Protein AF-I4Z7J3-F1 (afdb_monomer_lite)

pLDDT: mean 84.14, std 10.21, range [55.69, 96.38]

Sequence (77 aa):
MKKKVYRVRTQYVFEGVFDVVAESKEDARQKVLQHCGLVMGGSIHSTLPDDEINWAFDRHPYKRIDRIMKVQKYPPK

Foldseek 3Di:
DDDDDDDDDDDDDDDDDDDDDAPDLVRVVCCCVPPNFDFPPDDPDDPDDPVRDDDDDDRGDDDDDDDDDDDPDDDDD

Organism: NCBI:txid868129

Radius of gyration: 19.09 Å; chains: 1; bounding box: 43×25×56 Å

Structure (mmCIF, N/CA/C/O backbone):
data_AF-I4Z7J3-F1
#
_entry.id   AF-I4Z7J3-F1
#
loop_
_atom_site.group_PDB
_atom_site.id
_atom_site.type_symbol
_atom_site.label_atom_id
_atom_site.label_alt_id
_atom_site.label_comp_id
_atom_site.label_asym_id
_atom_site.label_entity_id
_atom_site.label_seq_id
_atom_site.pdbx_PDB_ins_code
_atom_site.Cartn_x
_atom_site.Cartn_y
_atom_site.Cartn_z
_atom_site.occupancy
_atom_site.B_iso_or_equiv
_atom_site.auth_seq_id
_atom_site.auth_comp_id
_atom_site.auth_asym_id
_atom_site.auth_atom_id
_atom_site.pdbx_PDB_model_num
ATOM 1 N N . MET A 1 1 ? -19.144 -0.602 35.306 1.00 74.31 1 MET A N 1
ATOM 2 C CA . MET A 1 1 ? -18.740 0.748 34.837 1.00 74.31 1 MET A CA 1
ATOM 3 C C . MET A 1 1 ? -19.364 1.000 33.468 1.00 74.31 1 MET A C 1
ATOM 5 O O . MET A 1 1 ? -19.485 0.046 32.712 1.00 74.31 1 MET A O 1
ATOM 9 N N . LYS A 1 2 ? -19.790 2.230 33.142 1.00 85.25 2 LYS A N 1
ATOM 10 C CA . LYS A 1 2 ? -20.312 2.544 31.796 1.00 85.25 2 LYS A CA 1
ATOM 11 C C . LYS A 1 2 ? -19.153 2.561 30.788 1.00 85.25 2 LYS A C 1
ATOM 13 O O . LYS A 1 2 ? -18.160 3.242 31.041 1.00 85.25 2 LYS A O 1
ATOM 18 N N . LYS A 1 3 ? -19.278 1.824 29.676 1.00 85.81 3 LYS A N 1
ATOM 19 C CA . LYS A 1 3 ? -18.321 1.890 28.556 1.00 85.81 3 LYS A CA 1
ATOM 20 C C . LYS A 1 3 ? -18.350 3.305 27.948 1.00 85.81 3 LYS A C 1
ATOM 22 O O . LYS A 1 3 ? -19.395 3.956 27.940 1.00 85.81 3 LYS A O 1
ATOM 27 N N . LYS A 1 4 ? -17.202 3.787 27.467 1.00 91.94 4 LYS A N 1
ATOM 28 C CA . LYS A 1 4 ? -17.060 5.051 26.724 1.00 91.94 4 LYS A CA 1
ATOM 29 C C . LYS A 1 4 ? -16.573 4.728 25.314 1.00 91.94 4 LYS A C 1
ATOM 31 O O . LYS A 1 4 ? -15.739 3.843 25.155 1.00 91.94 4 LYS A O 1
ATOM 36 N N . VAL A 1 5 ? -17.082 5.447 24.317 1.00 88.81 5 VAL A N 1
ATOM 37 C CA . VAL A 1 5 ? -16.672 5.295 22.914 1.00 88.81 5 VAL A CA 1
ATOM 38 C C . VAL A 1 5 ? -15.597 6.328 22.596 1.00 88.81 5 VAL A C 1
ATOM 40 O O . VAL A 1 5 ? -15.757 7.507 22.914 1.00 88.81 5 VAL A O 1
ATOM 43 N N . TYR A 1 6 ? -14.519 5.892 21.951 1.00 93.12 6 TYR A N 1
ATOM 44 C CA . TYR A 1 6 ? -13.410 6.746 21.534 1.00 93.12 6 TYR A CA 1
ATOM 45 C C . TYR A 1 6 ? -13.170 6.590 20.036 1.00 93.12 6 TYR A C 1
ATOM 47 O O . TYR A 1 6 ? -13.177 5.478 19.514 1.00 93.12 6 TYR A O 1
ATOM 55 N N . ARG A 1 7 ? -12.919 7.703 19.340 1.00 91.00 7 ARG A N 1
ATOM 56 C CA . ARG A 1 7 ? -12.484 7.679 17.942 1.00 91.00 7 ARG A CA 1
ATOM 57 C C . ARG A 1 7 ? -10.967 7.764 17.890 1.00 91.00 7 ARG A C 1
ATOM 59 O O . ARG A 1 7 ? -10.397 8.807 18.201 1.00 91.00 7 ARG A O 1
ATOM 66 N N . VAL A 1 8 ? -10.330 6.685 17.454 1.00 90.44 8 VAL A N 1
ATOM 67 C CA . VAL A 1 8 ? -8.879 6.626 17.258 1.00 90.44 8 VAL A CA 1
ATOM 68 C C . VAL A 1 8 ? -8.590 6.737 15.764 1.00 90.44 8 VAL A C 1
ATOM 70 O O . VAL A 1 8 ? -9.143 5.988 14.961 1.00 90.44 8 VAL A O 1
ATOM 73 N N . ARG A 1 9 ? -7.765 7.711 15.367 1.00 89.06 9 ARG A N 1
ATOM 74 C CA . ARG A 1 9 ? -7.292 7.823 13.983 1.00 89.06 9 ARG A CA 1
ATOM 75 C C . ARG A 1 9 ? -6.097 6.888 13.817 1.00 89.06 9 ARG A C 1
ATOM 77 O O . ARG A 1 9 ? -5.054 7.134 14.413 1.00 89.06 9 ARG A O 1
ATOM 84 N N . THR A 1 10 ? -6.250 5.872 12.978 1.00 86.38 10 THR A N 1
ATOM 85 C CA . THR A 1 10 ? -5.219 4.857 12.725 1.00 86.38 10 THR A CA 1
ATOM 86 C C . THR A 1 10 ? -4.824 4.867 11.253 1.00 86.38 10 THR A C 1
ATOM 88 O O . THR A 1 10 ? -5.683 4.997 10.382 1.00 86.38 10 THR A O 1
ATOM 91 N N . GLN A 1 11 ? -3.527 4.724 10.975 1.00 85.75 11 GLN A N 1
ATOM 92 C CA . GLN A 1 11 ? -2.988 4.581 9.625 1.00 85.75 11 GLN A CA 1
ATOM 93 C C . GLN A 1 11 ? -2.148 3.306 9.553 1.00 85.75 11 GLN A C 1
ATOM 95 O O . GLN A 1 11 ? -1.193 3.153 10.309 1.00 85.75 11 GLN A O 1
ATOM 100 N N . TYR A 1 12 ? -2.483 2.420 8.618 1.00 80.75 12 TYR A N 1
ATOM 101 C CA . TYR A 1 12 ? -1.592 1.342 8.199 1.00 80.75 12 TYR A CA 1
ATOM 102 C C . TYR A 1 12 ? -0.756 1.844 7.022 1.00 80.75 12 TYR A C 1
ATOM 104 O O . TYR A 1 12 ? -1.308 2.346 6.041 1.00 80.75 12 TYR A O 1
ATOM 112 N N . VAL A 1 13 ? 0.569 1.760 7.134 1.00 81.94 13 VAL A N 1
ATOM 113 C CA . VAL A 1 13 ? 1.503 2.184 6.085 1.00 81.94 13 VAL A CA 1
ATOM 114 C C . VAL A 1 13 ? 2.119 0.938 5.465 1.00 81.94 13 VAL A C 1
ATOM 116 O O . VAL A 1 13 ? 2.725 0.136 6.167 1.00 81.94 13 VAL A O 1
ATOM 119 N N . PHE A 1 14 ? 1.956 0.793 4.153 1.00 79.50 14 PHE A N 1
ATOM 120 C CA . PHE A 1 14 ? 2.610 -0.242 3.361 1.00 79.50 14 PHE A CA 1
ATOM 121 C C . PHE A 1 14 ? 3.696 0.416 2.516 1.00 79.50 14 PHE A C 1
ATOM 123 O O . PHE 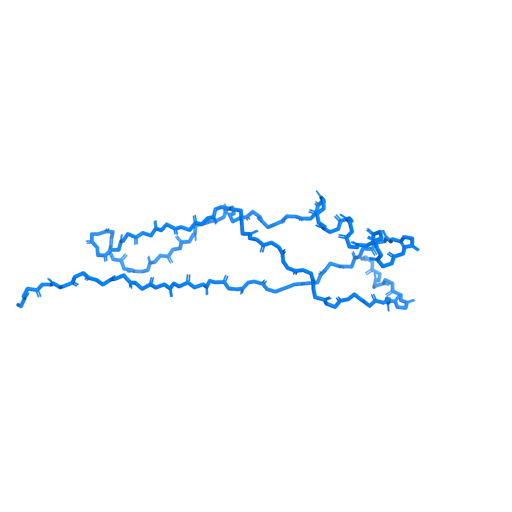A 1 14 ? 3.432 1.403 1.827 1.00 79.50 14 PHE A O 1
ATOM 130 N N . GLU A 1 15 ? 4.904 -0.132 2.569 1.00 85.50 15 GLU A N 1
ATOM 131 C CA . GLU A 1 15 ? 6.041 0.312 1.770 1.00 85.50 15 GLU A CA 1
ATOM 132 C C . GLU A 1 15 ? 6.533 -0.846 0.902 1.00 85.50 15 GLU A C 1
ATOM 134 O O . GLU A 1 15 ? 6.530 -2.004 1.320 1.00 85.50 15 GLU A O 1
ATOM 139 N N . GLY A 1 16 ? 6.921 -0.530 -0.328 1.00 87.69 16 GLY A N 1
ATOM 140 C CA . GLY A 1 16 ? 7.407 -1.500 -1.294 1.00 87.69 16 GLY A CA 1
ATOM 141 C C . GLY A 1 16 ? 8.096 -0.809 -2.460 1.00 87.69 16 GLY A C 1
ATOM 142 O O . GLY A 1 16 ? 7.993 0.407 -2.634 1.00 87.69 16 GLY A O 1
ATOM 143 N N . VAL A 1 17 ? 8.802 -1.600 -3.261 1.00 91.56 17 VAL A N 1
ATOM 144 C CA . VAL A 1 17 ? 9.547 -1.127 -4.429 1.00 91.56 17 VAL A CA 1
ATOM 145 C C . VAL A 1 17 ? 9.018 -1.841 -5.664 1.00 91.56 17 VAL A C 1
ATOM 147 O O . VAL A 1 17 ? 8.845 -3.058 -5.656 1.00 91.56 17 VAL A O 1
ATOM 150 N N . PHE A 1 18 ? 8.769 -1.078 -6.726 1.00 91.88 18 PHE A N 1
ATOM 151 C CA . PHE A 1 18 ? 8.547 -1.627 -8.057 1.00 91.88 18 PHE A CA 1
ATOM 152 C C . PHE A 1 18 ? 9.820 -1.450 -8.879 1.00 91.88 18 PHE A C 1
ATOM 154 O O . PHE A 1 18 ? 10.205 -0.318 -9.179 1.00 91.8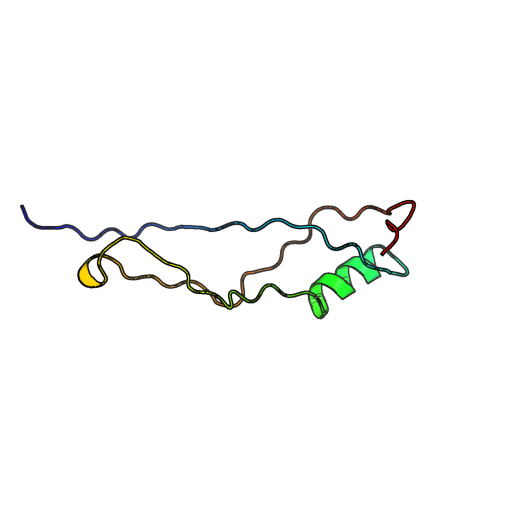8 18 PHE A O 1
ATOM 161 N N . ASP A 1 19 ? 10.428 -2.556 -9.294 1.00 93.44 19 ASP A N 1
ATOM 162 C CA . ASP A 1 19 ? 11.382 -2.527 -10.397 1.00 93.44 19 ASP A CA 1
ATOM 163 C C . ASP A 1 19 ? 10.588 -2.458 -11.705 1.00 93.44 19 ASP A C 1
ATOM 165 O O . ASP A 1 19 ? 9.814 -3.359 -12.031 1.00 93.44 19 ASP A O 1
ATOM 169 N N . VAL A 1 20 ? 10.732 -1.351 -12.441 1.00 93.25 20 VAL A N 1
ATOM 170 C CA . VAL A 1 20 ? 9.992 -1.090 -13.685 1.00 93.25 20 VAL A CA 1
ATOM 171 C C . VAL A 1 20 ? 10.945 -0.770 -14.828 1.00 93.25 20 VAL A C 1
ATOM 173 O O . VAL A 1 20 ? 11.926 -0.047 -14.661 1.00 93.25 20 VAL A O 1
ATOM 176 N N . VAL A 1 21 ? 10.665 -1.314 -16.014 1.00 94.31 21 VAL A N 1
ATOM 177 C CA . VAL A 1 21 ? 11.376 -0.942 -17.245 1.00 94.31 21 VAL A CA 1
ATOM 178 C C . VAL A 1 21 ? 10.781 0.361 -17.783 1.00 94.31 21 VAL A C 1
ATOM 180 O O . VAL A 1 21 ? 9.586 0.428 -18.092 1.00 94.31 21 VAL A O 1
ATOM 183 N N . ALA A 1 22 ? 11.607 1.400 -17.896 1.00 95.69 22 ALA A N 1
ATOM 184 C CA . ALA A 1 22 ? 11.184 2.738 -18.295 1.00 95.69 22 ALA A CA 1
ATOM 185 C C . ALA A 1 22 ? 12.266 3.491 -19.077 1.00 95.69 22 ALA A C 1
ATOM 187 O O . ALA A 1 22 ? 13.459 3.235 -18.900 1.00 95.69 22 ALA A O 1
ATOM 188 N N . GLU A 1 23 ? 11.837 4.429 -19.918 1.00 95.00 23 GLU A N 1
ATOM 189 C CA . GLU A 1 23 ? 12.720 5.260 -20.751 1.00 95.00 23 GLU A CA 1
ATOM 190 C C . GLU A 1 23 ? 13.371 6.401 -19.952 1.00 95.00 23 GLU A C 1
ATOM 192 O O . GLU A 1 23 ? 14.478 6.844 -20.259 1.00 95.00 23 GLU A O 1
ATOM 197 N N . SER A 1 24 ? 12.704 6.860 -18.891 1.00 95.31 24 SER A N 1
ATOM 198 C CA . SER A 1 24 ? 13.157 7.940 -18.009 1.00 95.31 24 SER A CA 1
ATOM 199 C C . SER A 1 24 ? 12.622 7.768 -16.582 1.00 95.31 24 SER A C 1
ATOM 201 O O . SER A 1 24 ? 11.801 6.889 -16.306 1.00 95.31 24 SER A O 1
ATOM 203 N N . LYS A 1 25 ? 13.080 8.615 -15.645 1.00 94.12 25 LYS A N 1
ATOM 204 C CA . LYS A 1 25 ? 12.530 8.643 -14.277 1.00 94.12 25 LYS A CA 1
ATOM 205 C C . LYS A 1 25 ? 11.066 9.080 -14.282 1.00 94.12 25 LYS A C 1
ATOM 207 O O . LYS A 1 25 ? 10.268 8.556 -13.509 1.00 94.12 25 LYS A O 1
ATOM 212 N N . GLU A 1 26 ? 10.720 10.016 -15.156 1.00 96.00 26 GLU A N 1
ATOM 213 C CA . GLU A 1 26 ? 9.364 10.520 -15.338 1.00 96.00 26 GLU A CA 1
ATOM 214 C C . GLU A 1 26 ? 8.452 9.434 -15.920 1.00 96.00 26 GLU A C 1
ATOM 216 O O . GLU A 1 26 ? 7.358 9.238 -15.393 1.00 96.00 26 GLU 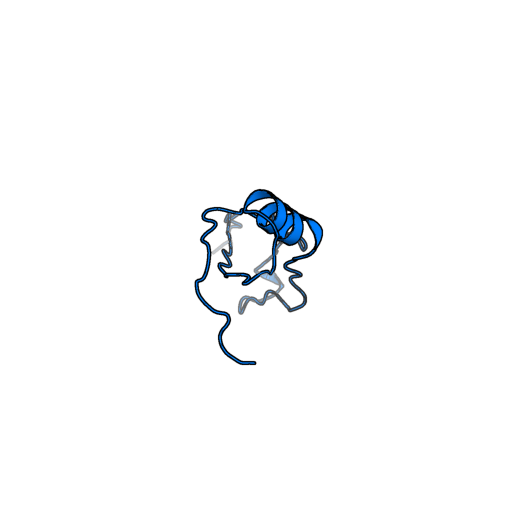A O 1
ATOM 221 N N . ASP A 1 27 ? 8.918 8.667 -16.914 1.00 96.38 27 ASP A N 1
ATOM 222 C CA . ASP A 1 27 ? 8.192 7.502 -17.448 1.00 96.38 27 ASP A CA 1
ATOM 223 C C . ASP A 1 27 ? 7.990 6.431 -16.362 1.00 96.38 27 ASP A C 1
ATOM 225 O O . ASP A 1 27 ? 6.871 5.969 -16.141 1.00 96.38 27 ASP A O 1
ATOM 229 N N . ALA A 1 28 ? 9.033 6.111 -15.584 1.00 96.31 28 ALA A N 1
ATOM 230 C CA . ALA A 1 28 ? 8.921 5.188 -14.451 1.00 96.31 28 ALA A CA 1
ATOM 231 C C . ALA A 1 28 ? 7.865 5.658 -13.435 1.00 96.31 28 ALA A C 1
ATOM 233 O O . ALA A 1 28 ? 7.023 4.873 -12.993 1.00 96.31 28 ALA A O 1
ATOM 234 N N . ARG A 1 29 ? 7.872 6.957 -13.100 1.00 94.69 29 ARG A N 1
ATOM 235 C CA . ARG A 1 29 ? 6.886 7.567 -12.201 1.00 94.69 29 ARG A CA 1
ATOM 236 C C . ARG A 1 29 ? 5.471 7.434 -12.763 1.00 94.69 29 ARG A C 1
ATOM 238 O O . ARG A 1 29 ? 4.577 7.023 -12.026 1.00 94.69 29 ARG A O 1
ATOM 245 N N . GLN A 1 30 ? 5.262 7.768 -14.037 1.00 95.31 30 GLN A N 1
ATOM 246 C CA . GLN A 1 30 ? 3.943 7.684 -14.670 1.00 95.31 30 GLN A CA 1
ATOM 247 C C . GLN A 1 30 ? 3.434 6.245 -14.731 1.00 95.31 30 GLN A C 1
ATOM 249 O O . GLN A 1 30 ? 2.289 6.001 -14.353 1.00 95.31 30 GLN A O 1
ATOM 254 N N . LYS A 1 31 ? 4.293 5.282 -15.083 1.00 95.38 31 LYS A N 1
ATOM 255 C CA . LYS A 1 31 ? 3.939 3.857 -15.090 1.00 95.38 31 LYS A CA 1
ATOM 256 C C . LYS A 1 31 ? 3.450 3.376 -13.727 1.00 95.38 31 LYS A C 1
ATOM 258 O O . LYS A 1 31 ? 2.395 2.752 -13.647 1.00 95.38 31 LYS A O 1
ATOM 263 N N . VAL A 1 32 ? 4.158 3.716 -12.647 1.00 94.06 32 VAL A N 1
ATOM 264 C CA . VAL A 1 32 ? 3.740 3.332 -11.287 1.00 94.06 32 VAL A CA 1
ATOM 265 C C . VAL A 1 32 ? 2.434 4.024 -10.884 1.00 94.06 32 VAL A C 1
ATOM 267 O O . VAL A 1 32 ? 1.555 3.385 -10.307 1.00 94.06 32 VAL A O 1
ATOM 270 N N . LEU A 1 33 ? 2.258 5.309 -11.205 1.00 91.19 33 LEU A N 1
ATOM 271 C CA . LEU A 1 33 ? 1.022 6.028 -10.876 1.00 91.19 33 LEU A CA 1
ATOM 272 C C . LEU A 1 33 ? -0.200 5.442 -11.595 1.00 91.19 33 LEU A C 1
ATOM 274 O O . LEU A 1 33 ? -1.238 5.238 -10.956 1.00 91.19 33 LEU A O 1
ATOM 278 N N . GLN A 1 34 ? -0.062 5.164 -12.892 1.00 91.69 34 GLN A N 1
ATOM 279 C CA . GLN A 1 34 ? -1.165 4.787 -13.774 1.00 91.69 34 GLN A CA 1
ATOM 280 C C . GLN A 1 34 ? -1.472 3.285 -13.746 1.00 91.69 34 GLN A C 1
ATOM 282 O O . GLN A 1 34 ? -2.639 2.910 -13.831 1.00 91.69 34 GLN A O 1
ATOM 287 N N . HIS A 1 35 ? -0.459 2.424 -13.596 1.00 91.69 35 HIS A N 1
ATOM 288 C CA . HIS A 1 35 ? -0.616 0.975 -13.794 1.00 91.69 35 HIS A CA 1
ATOM 289 C C . HIS A 1 35 ? -0.372 0.125 -12.544 1.00 91.69 35 HIS A C 1
ATOM 291 O O . HIS A 1 35 ? -0.812 -1.022 -12.504 1.00 91.69 35 HIS A O 1
ATOM 297 N N . CYS A 1 36 ? 0.288 0.650 -11.509 1.00 88.06 36 CYS A N 1
ATOM 298 C CA . CYS A 1 36 ? 0.539 -0.103 -10.278 1.00 88.06 36 CYS A CA 1
ATOM 299 C C . CYS A 1 36 ? -0.439 0.328 -9.188 1.00 88.06 36 CYS A C 1
ATOM 301 O O . CYS A 1 36 ? -0.493 1.504 -8.849 1.00 88.06 36 CYS A O 1
ATOM 303 N N . GLY A 1 37 ? -1.212 -0.594 -8.616 1.00 84.31 37 GLY A N 1
ATOM 304 C CA . GLY A 1 37 ? -2.198 -0.314 -7.569 1.00 84.31 37 GLY A CA 1
ATOM 305 C C . GLY A 1 37 ? -2.012 -1.194 -6.341 1.00 84.31 37 GLY A C 1
ATOM 306 O O . GLY A 1 37 ? -1.542 -2.320 -6.461 1.00 84.31 37 GLY A O 1
ATOM 307 N N . LEU A 1 38 ? -2.414 -0.691 -5.172 1.00 80.62 38 LEU A N 1
ATOM 308 C CA . LEU A 1 38 ? -2.665 -1.527 -4.002 1.00 80.62 38 LEU A CA 1
ATOM 309 C C . LEU A 1 38 ? -4.177 -1.659 -3.859 1.00 80.62 38 LEU A C 1
ATOM 311 O O . LEU A 1 38 ? -4.865 -0.668 -3.623 1.00 80.62 38 LEU A O 1
ATOM 315 N N . VAL A 1 39 ? -4.679 -2.878 -4.018 1.00 73.56 39 VAL A N 1
ATOM 316 C CA . VAL A 1 39 ? -6.050 -3.221 -3.652 1.00 73.56 39 VAL A CA 1
ATOM 317 C C . VAL A 1 39 ? -5.969 -3.944 -2.322 1.00 73.56 39 VAL A C 1
ATOM 319 O O . VAL A 1 39 ? -5.337 -4.996 -2.223 1.00 73.56 39 VAL A O 1
ATOM 322 N N . MET A 1 40 ? -6.613 -3.390 -1.300 1.00 70.69 40 MET A N 1
ATOM 323 C CA . MET A 1 40 ? -6.838 -4.109 -0.048 1.00 70.69 40 MET A CA 1
ATOM 324 C C . MET A 1 40 ? -7.917 -5.168 -0.314 1.00 70.69 40 MET A C 1
ATOM 326 O O .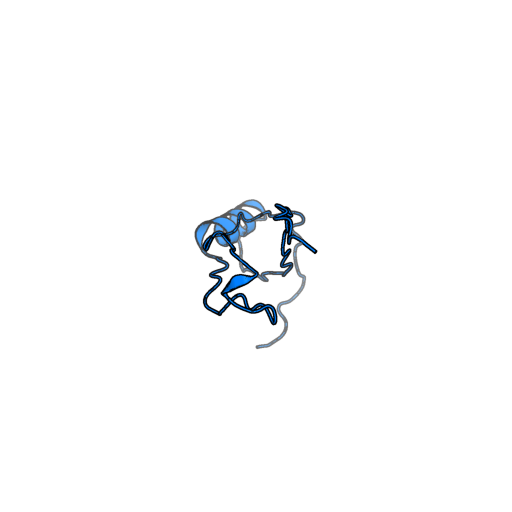 MET A 1 40 ? -9.099 -4.944 -0.077 1.00 70.69 40 MET A O 1
ATOM 330 N N . GLY A 1 41 ? -7.505 -6.279 -0.931 1.00 59.12 41 GLY A N 1
ATOM 331 C CA . GLY A 1 41 ? -8.383 -7.375 -1.355 1.00 59.12 41 GLY A CA 1
ATOM 332 C C . GLY A 1 41 ? -8.628 -8.441 -0.282 1.00 59.12 41 GLY A C 1
ATOM 333 O O . GLY A 1 41 ? -9.434 -9.337 -0.502 1.00 59.12 41 GLY A O 1
ATOM 334 N N . GLY A 1 42 ? -7.939 -8.353 0.861 1.00 68.44 42 GLY A N 1
ATOM 335 C CA . GLY A 1 42 ? -8.145 -9.211 2.031 1.00 68.44 42 GLY A CA 1
ATOM 336 C C . GLY A 1 42 ? -8.872 -8.495 3.173 1.00 68.44 42 GLY A C 1
ATOM 337 O O . GLY A 1 42 ? -9.115 -7.289 3.123 1.00 68.44 42 GLY A O 1
ATOM 338 N N . SER A 1 43 ? -9.194 -9.240 4.228 1.00 65.94 43 SER A N 1
ATOM 339 C CA . SER A 1 43 ? -9.890 -8.712 5.403 1.00 65.94 43 SER A CA 1
ATOM 340 C C . SER A 1 43 ? -8.926 -7.949 6.319 1.00 65.94 43 SER A C 1
ATOM 342 O O . SER A 1 43 ? -8.020 -8.545 6.907 1.00 65.94 43 SER A O 1
ATOM 344 N N . ILE A 1 44 ? -9.144 -6.641 6.504 1.00 75.12 44 ILE A N 1
ATOM 345 C CA . ILE A 1 44 ? -8.699 -5.975 7.737 1.00 75.12 44 ILE A CA 1
ATOM 346 C C . ILE A 1 44 ? -9.435 -6.688 8.869 1.00 75.12 44 ILE A C 1
ATOM 348 O O . ILE A 1 44 ? -10.664 -6.698 8.892 1.00 75.12 44 ILE A O 1
ATOM 352 N N . HIS A 1 45 ? -8.691 -7.341 9.756 1.00 79.12 45 HIS A N 1
ATOM 353 C CA . HIS A 1 45 ? -9.258 -8.098 10.862 1.00 79.12 45 HIS A CA 1
ATOM 354 C C . HIS A 1 45 ? -8.932 -7.412 12.182 1.00 79.12 45 HIS A C 1
ATOM 356 O O . HIS A 1 45 ? -7.868 -6.818 12.360 1.00 79.12 45 HIS A O 1
ATOM 362 N N . SER A 1 46 ? -9.871 -7.518 13.110 1.00 82.44 46 SER A N 1
ATOM 363 C CA . SER A 1 46 ? -9.680 -7.180 14.509 1.00 82.44 46 SER A CA 1
ATOM 364 C C . SER A 1 46 ? -9.964 -8.431 15.323 1.00 82.44 46 SER A C 1
ATOM 366 O O . SER A 1 46 ? -10.825 -9.226 14.957 1.00 82.44 46 SER A O 1
ATOM 368 N N . THR A 1 47 ? -9.243 -8.613 16.422 1.00 91.25 47 THR A N 1
ATOM 369 C CA . THR A 1 47 ? -9.584 -9.622 17.433 1.00 91.25 47 THR A CA 1
ATOM 370 C C . THR A 1 47 ? -10.620 -9.106 18.433 1.00 91.25 47 THR A C 1
ATOM 372 O O . THR A 1 47 ? -11.051 -9.860 19.302 1.00 91.25 47 THR A O 1
ATOM 375 N N . LEU A 1 48 ? -11.010 -7.828 18.336 1.00 91.38 48 LEU A N 1
ATOM 376 C CA . LEU A 1 48 ? -12.088 -7.262 19.142 1.00 91.38 48 LEU A CA 1
ATOM 377 C C . LEU A 1 48 ? -13.449 -7.798 18.678 1.00 91.38 48 LEU A C 1
ATOM 379 O O . LEU A 1 48 ? -13.636 -7.974 17.474 1.00 91.38 48 LEU A O 1
ATOM 383 N N . PRO A 1 49 ? -14.400 -8.004 19.606 1.00 91.50 49 PRO A N 1
ATOM 384 C CA . PRO A 1 49 ? -15.772 -8.357 19.263 1.00 91.50 49 PRO A CA 1
ATOM 385 C C . PRO A 1 49 ? -16.434 -7.323 18.342 1.00 91.50 49 PRO A C 1
ATOM 387 O O . PRO A 1 49 ? -16.174 -6.122 18.460 1.00 91.50 49 PRO A O 1
ATOM 390 N N . ASP A 1 50 ? -17.341 -7.779 17.476 1.00 87.50 50 ASP A N 1
ATOM 391 C CA . ASP A 1 50 ? -18.050 -6.924 16.512 1.00 87.50 50 ASP A CA 1
ATOM 392 C C . ASP A 1 50 ? -18.875 -5.809 17.185 1.00 87.50 50 ASP A C 1
ATOM 394 O O . ASP A 1 50 ? -19.071 -4.742 16.606 1.00 87.50 50 ASP A O 1
ATOM 398 N N . ASP A 1 51 ? -19.338 -6.014 18.424 1.00 89.62 51 ASP A N 1
ATOM 399 C CA . ASP A 1 51 ? -20.081 -5.012 19.200 1.00 89.62 51 ASP A CA 1
ATOM 400 C C . ASP A 1 51 ? -19.178 -3.954 19.862 1.00 89.62 51 ASP A C 1
ATOM 402 O O . ASP A 1 51 ? -19.672 -2.947 20.379 1.00 89.62 51 ASP A O 1
ATOM 406 N N . GLU A 1 52 ? -17.857 -4.150 19.832 1.00 91.75 52 GLU A N 1
ATOM 407 C CA . GLU A 1 52 ? -16.875 -3.250 20.444 1.00 91.75 52 GLU A CA 1
ATOM 408 C C . GLU A 1 52 ? -16.105 -2.398 19.434 1.00 91.75 52 GLU A C 1
ATOM 410 O O . GLU A 1 52 ? -15.453 -1.424 19.830 1.00 91.75 52 GLU A O 1
ATOM 415 N N . ILE A 1 53 ? -16.185 -2.712 18.137 1.00 90.19 53 ILE A N 1
ATOM 416 C CA . ILE A 1 53 ? -15.446 -1.987 17.105 1.00 90.19 53 ILE A CA 1
ATOM 417 C C . ILE A 1 53 ? -16.288 -1.691 15.864 1.00 90.19 53 ILE A C 1
ATOM 419 O O . ILE A 1 53 ? -16.931 -2.547 15.277 1.00 90.19 53 ILE A O 1
ATOM 423 N N . ASN A 1 54 ? -16.196 -0.444 15.409 1.00 87.25 54 ASN A N 1
ATOM 424 C CA . ASN A 1 54 ? -16.600 -0.041 14.071 1.00 87.25 54 ASN A CA 1
ATOM 425 C C . ASN A 1 54 ? -15.372 0.530 13.359 1.00 87.25 54 ASN A C 1
ATOM 427 O O . ASN A 1 54 ? -14.591 1.272 13.964 1.00 87.25 54 ASN A O 1
ATOM 431 N N . TRP A 1 55 ? -15.190 0.205 12.085 1.00 83.44 55 TRP A N 1
ATOM 432 C CA . TRP A 1 55 ? -14.039 0.640 11.308 1.00 83.44 55 TRP A CA 1
ATOM 433 C C . TRP A 1 55 ? -14.454 1.058 9.901 1.00 83.44 55 TRP A C 1
ATOM 435 O O . TRP A 1 55 ? -15.375 0.517 9.301 1.00 83.44 55 TRP A O 1
ATOM 445 N N . ALA A 1 56 ? -13.745 2.050 9.371 1.00 82.44 56 ALA A N 1
ATOM 446 C CA . ALA A 1 56 ? -13.926 2.549 8.018 1.00 82.44 56 ALA A CA 1
ATOM 447 C C . ALA A 1 56 ? -12.540 2.820 7.430 1.00 82.44 56 ALA A C 1
ATOM 449 O O . ALA A 1 56 ? -11.900 3.818 7.767 1.00 82.44 56 ALA A O 1
ATOM 450 N N . PHE A 1 57 ? -12.072 1.905 6.584 1.00 78.00 57 PHE A N 1
ATOM 451 C CA . PHE A 1 57 ? -10.832 2.051 5.826 1.00 78.00 57 PHE A CA 1
ATOM 452 C C . PHE A 1 57 ? -11.159 2.244 4.347 1.00 78.00 57 PHE A C 1
ATOM 454 O O . PHE A 1 57 ? -12.065 1.602 3.815 1.00 78.00 57 PHE A O 1
ATOM 461 N N . ASP A 1 58 ? -10.419 3.132 3.685 1.00 74.44 58 ASP A N 1
ATOM 462 C CA . ASP A 1 58 ? -10.540 3.302 2.241 1.00 74.44 58 ASP A CA 1
ATOM 463 C C . ASP A 1 58 ? -9.987 2.062 1.524 1.00 74.44 58 ASP A C 1
ATOM 465 O O . ASP A 1 58 ? -8.919 1.551 1.868 1.00 74.44 58 ASP A O 1
ATOM 469 N N . ARG A 1 59 ? -10.718 1.580 0.516 1.00 70.12 59 ARG A N 1
ATOM 470 C CA . ARG A 1 59 ? -10.303 0.447 -0.322 1.00 70.12 59 ARG A CA 1
ATOM 471 C C . ARG A 1 59 ? -9.195 0.830 -1.309 1.00 70.12 59 ARG A C 1
ATOM 473 O O . ARG A 1 59 ? -8.506 -0.061 -1.800 1.00 70.12 59 ARG A O 1
ATOM 480 N N . HIS A 1 60 ? -9.015 2.127 -1.576 1.00 73.25 60 HIS A N 1
ATOM 481 C CA . HIS A 1 60 ? -8.034 2.665 -2.520 1.00 73.25 60 HIS A CA 1
ATOM 482 C C . HIS A 1 60 ? -7.108 3.666 -1.813 1.00 73.25 60 HIS A C 1
ATOM 484 O O . HIS A 1 60 ? -7.319 4.878 -1.894 1.00 73.25 60 HIS A O 1
ATOM 490 N N . PRO A 1 61 ? -6.075 3.190 -1.097 1.00 74.31 61 PRO A N 1
ATOM 491 C CA . PRO A 1 61 ? -5.160 4.082 -0.401 1.00 74.31 61 PRO A CA 1
ATOM 492 C C . PRO A 1 61 ? -4.415 5.004 -1.379 1.00 74.31 61 PRO A C 1
ATOM 494 O O . PRO A 1 61 ? -4.070 4.623 -2.501 1.00 74.31 61 PRO A O 1
ATOM 497 N N . TYR A 1 62 ? -4.129 6.226 -0.927 1.00 79.44 62 TYR A N 1
ATOM 498 C CA . TYR A 1 62 ? -3.331 7.193 -1.680 1.00 79.44 62 TYR A CA 1
ATOM 499 C C . TYR A 1 62 ? -1.903 6.675 -1.921 1.00 79.44 62 TYR A C 1
ATOM 501 O O . TYR A 1 62 ? -1.233 6.218 -0.993 1.00 79.44 62 TYR A O 1
ATOM 509 N N . LYS A 1 63 ? -1.408 6.797 -3.159 1.00 80.12 63 LYS A N 1
ATOM 510 C CA . LYS A 1 63 ? -0.042 6.406 -3.542 1.00 80.12 63 LYS A CA 1
ATOM 511 C C . LYS A 1 63 ? 0.913 7.587 -3.397 1.00 80.12 63 LYS A C 1
ATOM 513 O O . LYS A 1 63 ? 0.703 8.637 -4.002 1.00 80.12 63 LYS A O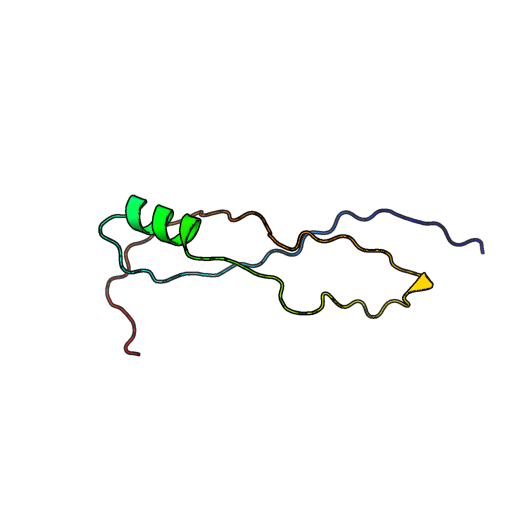 1
ATOM 518 N N . ARG A 1 64 ? 2.017 7.393 -2.674 1.00 85.06 64 ARG A N 1
ATOM 519 C CA . ARG A 1 64 ? 3.122 8.360 -2.593 1.00 85.06 64 ARG A CA 1
ATOM 520 C C . ARG A 1 64 ? 4.373 7.762 -3.231 1.00 85.06 64 ARG A C 1
ATOM 522 O O . ARG A 1 64 ? 4.837 6.722 -2.788 1.00 85.06 64 ARG A O 1
ATOM 529 N N . ILE A 1 65 ? 4.921 8.434 -4.245 1.00 86.06 65 ILE A N 1
ATOM 530 C CA . ILE A 1 65 ? 6.211 8.075 -4.856 1.00 86.06 65 ILE A CA 1
ATOM 531 C C . ILE A 1 65 ? 7.271 9.035 -4.333 1.00 86.06 65 ILE A C 1
ATOM 533 O O . ILE A 1 65 ? 7.183 10.237 -4.605 1.00 86.06 65 ILE A O 1
ATOM 537 N N . ASP A 1 66 ? 8.245 8.485 -3.610 1.00 87.50 66 ASP A N 1
ATOM 538 C CA . ASP A 1 66 ? 9.338 9.226 -2.982 1.00 87.50 66 ASP A CA 1
ATOM 539 C C . ASP A 1 66 ? 10.608 9.205 -3.855 1.00 87.50 66 ASP A C 1
ATOM 541 O O . ASP A 1 66 ? 10.762 10.033 -4.757 1.00 87.50 66 ASP A O 1
ATOM 545 N N . ARG A 1 67 ? 11.493 8.217 -3.669 1.00 89.75 67 ARG A N 1
ATOM 546 C CA . ARG A 1 67 ? 12.780 8.130 -4.374 1.00 89.75 67 ARG A CA 1
ATOM 547 C C . ARG A 1 67 ? 12.715 7.225 -5.610 1.00 89.75 67 ARG A C 1
ATOM 549 O O . ARG A 1 67 ? 12.273 6.086 -5.529 1.00 89.75 67 ARG A O 1
ATOM 556 N N . ILE A 1 68 ? 13.250 7.705 -6.737 1.00 88.88 68 ILE A N 1
ATOM 557 C CA . ILE A 1 68 ? 13.423 6.924 -7.977 1.00 88.88 68 ILE A CA 1
ATOM 558 C C . ILE A 1 68 ? 14.917 6.783 -8.279 1.00 88.88 68 ILE A C 1
ATOM 560 O O . ILE A 1 68 ? 15.626 7.782 -8.453 1.00 88.88 68 ILE A O 1
ATOM 564 N N . MET A 1 69 ? 15.400 5.542 -8.356 1.00 89.12 69 MET A N 1
ATOM 565 C CA . MET A 1 69 ? 16.798 5.210 -8.644 1.00 89.12 69 MET A CA 1
ATOM 566 C C . MET A 1 69 ? 16.899 4.333 -9.891 1.00 89.12 69 MET A C 1
ATOM 568 O O . MET A 1 69 ? 16.023 3.516 -10.153 1.00 89.12 69 MET A O 1
ATOM 572 N N . LYS A 1 70 ? 17.983 4.491 -10.656 1.00 85.50 70 LYS A N 1
ATOM 573 C CA . LYS A 1 70 ? 18.308 3.583 -11.759 1.00 85.50 70 LYS A CA 1
ATOM 574 C C . LYS A 1 70 ? 18.986 2.340 -11.181 1.00 85.50 70 LYS A C 1
ATOM 576 O O . LYS A 1 70 ? 19.968 2.479 -10.456 1.00 85.50 70 LYS A O 1
ATOM 581 N N . VAL A 1 71 ? 18.493 1.153 -11.521 1.00 84.38 71 VAL A N 1
ATOM 582 C CA . VAL A 1 71 ? 19.127 -0.126 -11.167 1.00 84.38 71 VAL A CA 1
ATOM 583 C C . VAL A 1 71 ? 20.067 -0.581 -12.290 1.00 84.38 71 VAL A C 1
ATOM 585 O O . VAL A 1 71 ? 19.779 -0.383 -13.470 1.00 84.38 71 VAL A O 1
ATOM 588 N N . GLN A 1 72 ? 21.229 -1.141 -11.936 1.00 72.88 72 GLN A N 1
ATOM 589 C CA . GLN A 1 72 ? 22.297 -1.467 -12.897 1.00 72.88 72 GLN A CA 1
ATOM 590 C C . GLN A 1 72 ? 22.020 -2.767 -13.681 1.00 72.88 72 GLN A C 1
ATOM 592 O O . GLN A 1 72 ? 22.474 -2.899 -14.816 1.00 72.88 72 GLN A O 1
ATOM 597 N N . LYS A 1 73 ? 21.287 -3.723 -13.088 1.00 68.50 73 LYS A N 1
ATOM 598 C CA . LYS A 1 73 ? 20.858 -4.996 -13.695 1.00 68.50 73 LYS A CA 1
ATOM 599 C C . LYS A 1 73 ? 19.555 -5.470 -13.044 1.00 68.50 73 LYS A C 1
ATOM 601 O O . LYS A 1 73 ? 19.412 -5.340 -11.833 1.00 68.50 73 LYS A O 1
ATOM 606 N N . TYR A 1 74 ? 18.652 -6.048 -13.836 1.00 59.59 74 TYR A N 1
ATOM 607 C CA . TYR A 1 74 ? 17.542 -6.847 -13.307 1.00 59.59 74 TYR A CA 1
ATOM 608 C C . TYR A 1 74 ? 18.106 -8.127 -12.666 1.00 59.59 74 TYR A C 1
ATOM 610 O O . TYR A 1 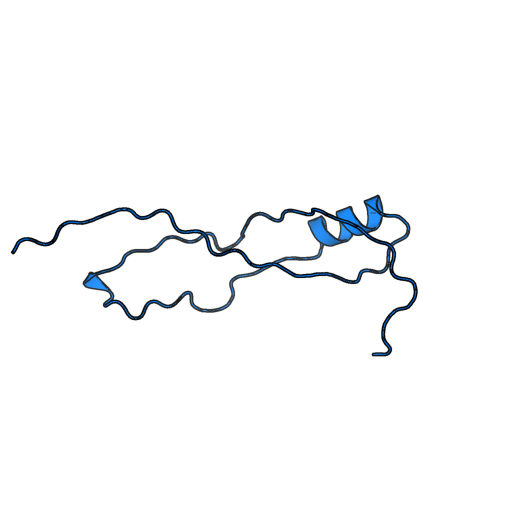74 ? 18.977 -8.749 -13.289 1.00 59.59 74 TYR A O 1
ATOM 618 N N . PRO A 1 75 ? 17.648 -8.556 -11.474 1.00 55.69 75 PRO A N 1
ATOM 619 C CA . PRO A 1 75 ? 17.898 -9.924 -11.039 1.00 55.69 75 PRO A CA 1
ATOM 620 C C . PRO A 1 75 ? 17.285 -10.892 -12.072 1.00 55.69 75 PRO A C 1
ATOM 622 O O . PRO A 1 75 ? 16.227 -10.586 -12.636 1.00 55.69 75 PRO A O 1
ATOM 625 N N . PRO A 1 76 ? 17.957 -12.014 -12.394 1.00 58.94 76 PRO A N 1
ATOM 626 C CA . PRO A 1 76 ? 17.380 -13.024 -13.275 1.00 58.94 76 PRO A CA 1
ATOM 627 C C . PRO A 1 76 ? 16.045 -13.516 -12.695 1.00 58.94 76 PRO A C 1
ATOM 629 O O . PRO A 1 76 ? 15.906 -13.603 -11.475 1.00 58.94 76 PRO A O 1
ATOM 632 N N . LYS A 1 77 ? 15.074 -13.761 -13.585 1.00 59.03 77 LYS A N 1
ATOM 633 C CA . LYS A 1 77 ? 13.738 -14.270 -13.240 1.00 59.03 77 LYS A CA 1
ATOM 634 C C . LYS A 1 77 ? 13.804 -15.616 -12.534 1.00 59.03 77 LYS A C 1
ATOM 636 O O . LYS A 1 77 ? 14.656 -16.436 -12.943 1.00 59.03 77 LYS A O 1
#

Secondary structure (DSSP, 8-state):
----------------------SSHHHHHHHHHHH------S----SS-TTT------SSPPP--------SSPPP-